Protein AF-A0A552K1A6-F1 (afdb_monomer_lite)

Secondary structure (DSSP, 8-state):
-PPPPPGGG-EE-SGGGTT-SSPPSS--EEEEEEEEETTEEEEEEEEE-TTS-EEEEEEEEGGG-----------

Radius of gyration: 13.87 Å; chains: 1; bounding box: 30×42×29 Å

Organism: NCBI: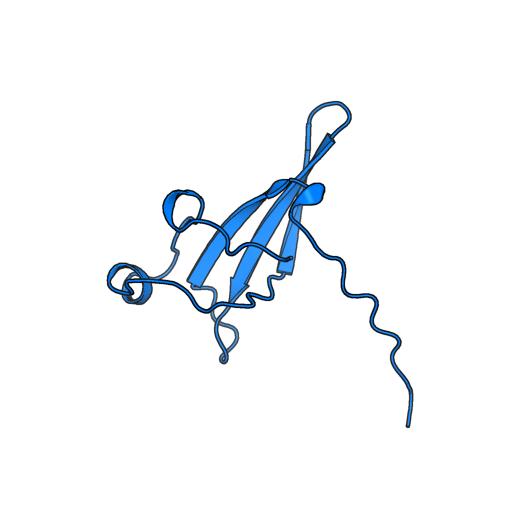txid2486245

Sequence (75 aa):
MLNSVPRKRLTLVETDYEAVPSLPSVQVGTVVEVYEKGSHYQYLVEFSDSQGREYAMAILPGDELLVLHYELEVA

Foldseek 3Di:
DQDDDDPVQKDFPDVVCVPPPDDDPPWDWDFPDWDDDPPFIWTWTFTADPVRHTGIIGTHTPVNDDDDPDDPPDD

pLDDT: mean 82.75, std 10.25, range [53.72, 96.25]

InterPro domains:
  IPR032568 Protein of unknown function DUF4926 [PF16277] (23-66)

Structure (mmCIF, N/CA/C/O backbone):
data_AF-A0A552K1A6-F1
#
_entry.id   AF-A0A552K1A6-F1
#
loop_
_atom_site.group_PDB
_atom_site.id
_atom_site.type_symbol
_atom_site.label_atom_id
_atom_site.label_alt_id
_atom_site.label_comp_id
_atom_site.label_asym_id
_atom_site.label_entity_id
_atom_site.label_seq_id
_atom_site.pdbx_PDB_ins_code
_atom_site.Cartn_x
_atom_site.Cartn_y
_atom_site.Cartn_z
_atom_site.occupancy
_atom_site.B_iso_or_equiv
_atom_site.auth_seq_id
_atom_site.auth_comp_id
_atom_site.auth_asym_id
_atom_site.auth_atom_id
_atom_site.pdbx_PDB_model_num
ATOM 1 N N . MET A 1 1 ? -13.704 1.391 -10.768 1.00 53.72 1 MET A N 1
ATOM 2 C CA . MET A 1 1 ? -12.482 0.988 -11.496 1.00 53.72 1 MET A CA 1
ATOM 3 C C . MET A 1 1 ? -11.313 1.351 -10.596 1.00 53.72 1 MET A C 1
ATOM 5 O O . MET A 1 1 ? -11.295 2.485 -10.134 1.00 53.72 1 MET A O 1
ATOM 9 N N . LEU A 1 2 ? -10.443 0.399 -10.244 1.00 62.72 2 LEU A N 1
ATOM 10 C CA . LEU A 1 2 ? -9.297 0.682 -9.374 1.00 62.72 2 LEU A CA 1
ATOM 11 C C . LEU A 1 2 ? -8.286 1.507 -10.178 1.00 62.72 2 LEU A C 1
ATOM 13 O O . LEU A 1 2 ? -7.844 1.066 -11.239 1.00 62.72 2 LEU A O 1
ATOM 17 N N . ASN A 1 3 ? -7.975 2.715 -9.718 1.00 69.00 3 ASN A N 1
ATOM 18 C CA . ASN A 1 3 ? -6.998 3.570 -10.384 1.00 69.00 3 ASN A CA 1
ATOM 19 C C . ASN A 1 3 ? -5.603 3.239 -9.850 1.00 69.00 3 ASN A C 1
ATOM 21 O O . ASN A 1 3 ? -5.431 3.072 -8.646 1.00 69.00 3 ASN A O 1
ATOM 25 N N . SER A 1 4 ? -4.601 3.170 -10.727 1.00 76.94 4 SER A N 1
ATOM 26 C CA . SER A 1 4 ? -3.207 3.054 -10.288 1.00 76.94 4 SER A CA 1
ATOM 27 C C . SER A 1 4 ? -2.820 4.252 -9.423 1.00 76.94 4 SER A C 1
ATOM 29 O O . SER A 1 4 ? -3.149 5.393 -9.762 1.00 76.94 4 SER A O 1
ATOM 31 N N . VAL A 1 5 ? -2.069 4.008 -8.346 1.00 82.19 5 VAL A N 1
ATOM 32 C CA . VAL A 1 5 ? -1.519 5.088 -7.524 1.00 82.19 5 VAL A CA 1
ATOM 33 C C . VAL A 1 5 ? -0.479 5.853 -8.356 1.00 82.19 5 VAL A C 1
ATOM 35 O O . VAL A 1 5 ? 0.483 5.255 -8.846 1.00 82.19 5 VAL A O 1
ATOM 38 N N . PRO A 1 6 ? -0.640 7.174 -8.559 1.00 84.50 6 PRO A N 1
ATOM 39 C CA . PRO A 1 6 ? 0.330 7.963 -9.304 1.00 84.50 6 PRO A CA 1
ATOM 40 C C . PRO A 1 6 ? 1.712 7.899 -8.656 1.00 84.50 6 PRO A C 1
ATOM 42 O O . PRO A 1 6 ? 1.841 8.148 -7.461 1.00 84.50 6 PRO A O 1
ATOM 45 N N . ARG A 1 7 ? 2.759 7.698 -9.462 1.00 83.00 7 ARG A N 1
ATOM 46 C CA . ARG A 1 7 ? 4.154 7.598 -8.998 1.00 83.00 7 ARG A CA 1
ATOM 47 C C . ARG A 1 7 ? 4.588 8.721 -8.046 1.00 83.00 7 ARG A C 1
ATOM 49 O O . ARG A 1 7 ? 5.288 8.461 -7.085 1.00 83.00 7 ARG A O 1
ATOM 56 N N . LYS A 1 8 ? 4.122 9.957 -8.260 1.00 87.75 8 LYS A N 1
ATOM 57 C CA . LYS A 1 8 ? 4.416 11.121 -7.393 1.00 87.75 8 LYS A CA 1
ATOM 58 C C . LYS A 1 8 ? 3.914 10.993 -5.945 1.00 87.75 8 LYS A C 1
ATOM 60 O O . LYS A 1 8 ? 4.258 11.822 -5.114 1.00 87.75 8 LYS A O 1
ATOM 65 N N . ARG A 1 9 ? 3.015 10.043 -5.680 1.00 89.62 9 ARG A N 1
ATOM 66 C CA . ARG A 1 9 ? 2.454 9.750 -4.355 1.00 89.62 9 ARG A CA 1
ATOM 67 C C . ARG A 1 9 ? 3.130 8.550 -3.694 1.00 89.62 9 ARG A C 1
ATOM 69 O O . ARG A 1 9 ? 2.754 8.204 -2.581 1.00 89.62 9 ARG A O 1
ATOM 76 N N . LEU A 1 10 ? 4.073 7.922 -4.390 1.00 88.44 10 LEU A N 1
ATOM 77 C CA . LEU A 1 10 ? 4.823 6.786 -3.897 1.00 88.44 10 LEU A CA 1
ATOM 78 C C . LEU A 1 10 ? 6.187 7.258 -3.418 1.00 88.44 10 LEU A C 1
ATOM 80 O O . LEU A 1 10 ? 6.893 7.978 -4.126 1.00 88.44 10 LEU A O 1
ATOM 84 N N . THR A 1 11 ? 6.557 6.803 -2.235 1.00 90.56 11 THR A N 1
ATOM 85 C CA . THR A 1 11 ? 7.928 6.851 -1.748 1.00 90.56 11 THR A CA 1
ATOM 86 C C . THR A 1 11 ? 8.599 5.573 -2.219 1.00 90.56 11 THR A C 1
ATOM 88 O O . THR A 1 11 ? 8.240 4.498 -1.750 1.00 90.56 11 THR A O 1
ATOM 91 N N . LEU A 1 12 ? 9.512 5.667 -3.185 1.00 87.69 12 LEU A N 1
ATOM 92 C CA . LEU A 1 12 ? 10.282 4.507 -3.633 1.00 87.69 12 LEU A CA 1
ATOM 93 C C . LEU A 1 12 ? 11.361 4.189 -2.601 1.00 87.69 12 LEU A C 1
ATOM 95 O O . LEU A 1 12 ? 12.031 5.100 -2.116 1.00 87.69 12 L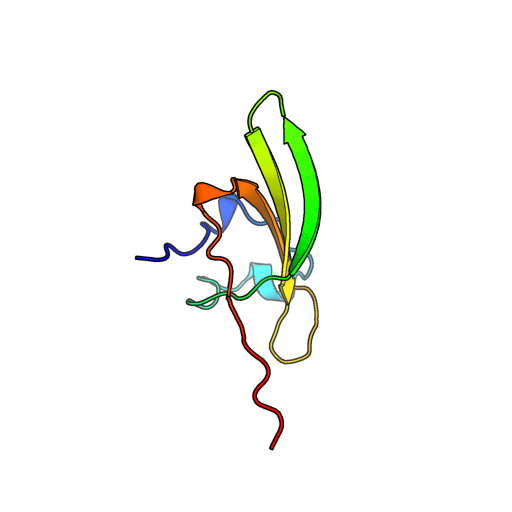EU A O 1
ATOM 99 N N . VAL A 1 13 ? 11.505 2.908 -2.278 1.00 84.19 13 VAL A N 1
ATOM 100 C CA . VAL A 1 13 ? 12.512 2.423 -1.322 1.00 84.19 13 VAL A CA 1
ATOM 101 C C . VAL A 1 13 ? 13.774 1.977 -2.057 1.00 84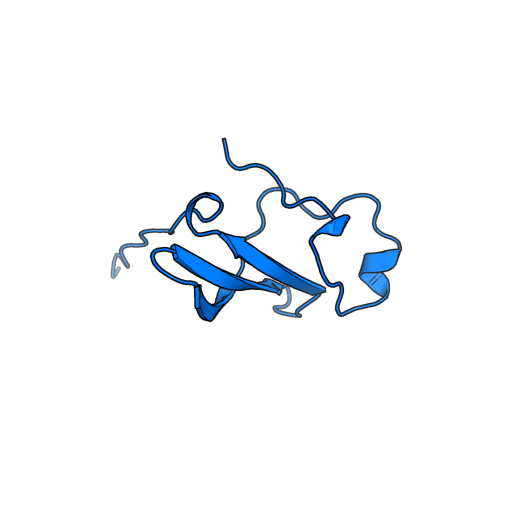.19 13 VAL A C 1
ATOM 103 O O . VAL A 1 13 ? 14.883 2.279 -1.628 1.00 84.19 13 VAL A O 1
ATOM 106 N N . GLU A 1 14 ? 13.604 1.338 -3.214 1.00 77.31 14 GLU A N 1
ATOM 107 C CA . GLU A 1 14 ? 14.690 0.755 -4.000 1.00 77.31 14 GLU A CA 1
ATOM 108 C C . GLU A 1 14 ? 14.983 1.582 -5.263 1.00 77.31 14 GLU A C 1
ATOM 110 O O . GLU A 1 14 ? 14.077 1.901 -6.044 1.00 77.31 14 GLU A O 1
ATOM 115 N N . THR A 1 15 ? 16.261 1.887 -5.517 1.00 74.06 15 THR A N 1
ATOM 116 C CA . THR A 1 15 ? 16.689 2.707 -6.670 1.00 74.06 15 THR A CA 1
ATOM 117 C C . THR A 1 15 ? 16.400 2.059 -8.020 1.00 74.06 15 THR A C 1
ATOM 119 O O . THR A 1 15 ? 16.206 2.762 -9.011 1.00 74.06 15 THR A O 1
ATOM 122 N N . ASP A 1 16 ? 16.300 0.731 -8.079 1.00 76.12 16 ASP A N 1
ATOM 123 C CA . ASP A 1 16 ? 15.992 0.004 -9.317 1.00 76.12 16 ASP A CA 1
ATOM 124 C C . ASP A 1 16 ? 14.612 0.388 -9.879 1.00 76.12 16 ASP A C 1
ATOM 126 O O . ASP A 1 16 ? 14.389 0.371 -11.093 1.00 76.12 16 ASP A O 1
ATOM 130 N N . TYR A 1 17 ? 13.698 0.828 -9.010 1.00 74.81 17 TYR A N 1
ATOM 131 C CA . TYR A 1 17 ? 12.368 1.289 -9.398 1.00 74.81 17 TYR A CA 1
ATOM 132 C C . TYR A 1 17 ? 12.346 2.769 -9.798 1.00 74.81 17 TYR A C 1
ATOM 134 O O . TYR A 1 17 ? 11.356 3.236 -10.377 1.00 74.81 17 TYR A O 1
ATOM 142 N N . GLU A 1 18 ? 13.437 3.517 -9.587 1.00 73.75 18 GLU A N 1
ATOM 143 C CA . GLU A 1 18 ? 13.535 4.904 -10.039 1.00 73.75 18 GLU A CA 1
ATOM 144 C C . GLU A 1 18 ? 13.499 5.011 -11.569 1.00 73.75 18 GLU A C 1
ATOM 146 O O . GLU A 1 18 ? 12.851 5.909 -12.108 1.00 73.75 18 GLU A O 1
ATOM 151 N N . ALA A 1 19 ? 14.110 4.059 -12.273 1.00 72.00 19 ALA A N 1
ATOM 152 C CA . ALA A 1 19 ? 14.194 4.058 -13.732 1.00 72.00 19 ALA A CA 1
ATOM 153 C C . ALA A 1 19 ? 12.929 3.524 -14.434 1.00 72.00 19 ALA A C 1
ATOM 155 O O . ALA A 1 19 ? 12.812 3.625 -15.658 1.00 72.00 19 ALA A O 1
ATOM 156 N N . VAL A 1 20 ? 11.973 2.953 -13.691 1.00 69.25 20 VAL A N 1
ATOM 157 C CA . VAL A 1 20 ? 10.797 2.304 -14.283 1.00 69.25 20 VAL A CA 1
ATOM 158 C C . VAL A 1 20 ? 9.740 3.355 -14.676 1.00 69.25 20 VAL A C 1
ATOM 160 O O . VAL A 1 20 ? 9.256 4.094 -13.812 1.00 69.25 20 VAL A O 1
ATOM 163 N N . PRO A 1 21 ? 9.322 3.423 -15.958 1.00 65.25 21 PRO A N 1
ATOM 164 C CA . PRO A 1 21 ? 8.432 4.478 -16.459 1.00 65.25 21 PRO A CA 1
ATOM 165 C C . PRO A 1 21 ? 7.020 4.423 -15.858 1.00 65.25 21 PRO A C 1
ATOM 167 O O . PRO A 1 21 ? 6.358 5.452 -15.723 1.00 65.25 21 PRO A O 1
ATOM 170 N N . SER A 1 22 ? 6.562 3.235 -15.465 1.00 66.19 22 SER A N 1
ATOM 171 C CA . SER A 1 22 ? 5.283 3.016 -14.792 1.00 66.19 22 SER A CA 1
ATOM 172 C C . SER A 1 22 ? 5.363 1.773 -13.923 1.00 66.19 22 SER A C 1
ATOM 174 O O . SER A 1 22 ? 5.902 0.755 -14.351 1.00 66.19 22 SER A O 1
ATOM 176 N N . LEU A 1 23 ? 4.787 1.827 -12.731 1.00 68.75 23 LEU A N 1
ATOM 177 C CA . LEU A 1 23 ? 4.689 0.642 -11.892 1.00 68.75 23 LEU A CA 1
ATOM 178 C C . LEU A 1 23 ? 3.621 -0.325 -12.417 1.00 68.75 23 LEU A C 1
ATOM 180 O O . LEU A 1 23 ? 2.745 0.103 -13.178 1.00 68.75 23 LEU A O 1
ATOM 184 N N . PRO A 1 24 ? 3.677 -1.608 -12.015 1.00 68.38 24 PRO A N 1
ATOM 185 C CA . PRO A 1 24 ? 2.685 -2.595 -12.417 1.00 68.38 24 PRO A CA 1
ATOM 186 C C . PRO A 1 24 ? 1.259 -2.102 -12.151 1.00 68.38 24 PRO A C 1
ATOM 188 O O . PRO A 1 24 ? 0.977 -1.512 -11.107 1.00 68.38 24 PRO A O 1
ATOM 191 N N . SER A 1 25 ? 0.350 -2.331 -13.097 1.00 64.12 25 SER A N 1
ATOM 192 C CA . SER A 1 25 ? -1.084 -2.200 -12.844 1.00 64.12 25 SER A CA 1
ATOM 193 C C . SER A 1 25 ? -1.547 -3.367 -11.963 1.00 64.12 25 SER A C 1
ATOM 195 O O . SER A 1 25 ? -0.997 -4.460 -12.053 1.00 64.12 25 SER A O 1
ATOM 197 N N . VAL A 1 26 ? -2.566 -3.144 -11.121 1.00 64.19 26 VAL A N 1
ATOM 198 C CA . VAL A 1 26 ? -3.080 -4.139 -10.149 1.00 64.19 26 VAL A CA 1
ATOM 199 C C . VAL A 1 26 ? -2.110 -4.404 -8.985 1.00 64.19 26 VAL A C 1
ATOM 201 O O . VAL A 1 26 ? -1.722 -5.532 -8.701 1.00 64.19 26 VAL A O 1
ATOM 204 N N . GLN A 1 27 ? -1.707 -3.338 -8.294 1.00 70.56 27 GLN A N 1
ATOM 205 C CA . GLN A 1 27 ? -0.874 -3.453 -7.098 1.00 70.56 27 GLN A CA 1
ATOM 206 C C . GLN A 1 27 ? -1.694 -3.990 -5.926 1.00 70.56 27 GLN A C 1
ATOM 208 O O . GLN A 1 27 ? -2.720 -3.413 -5.564 1.00 70.56 27 GLN A O 1
ATOM 213 N N . VAL A 1 28 ? -1.215 -5.074 -5.325 1.00 78.06 28 VAL A N 1
ATOM 214 C CA . VAL A 1 28 ? -1.636 -5.506 -3.993 1.00 78.06 28 VAL A CA 1
ATOM 215 C C . VAL A 1 28 ? -0.588 -4.986 -3.021 1.00 78.06 28 VAL A C 1
ATOM 217 O O . VAL A 1 28 ? 0.607 -5.151 -3.257 1.00 78.06 28 VAL A O 1
ATOM 220 N N . GLY A 1 29 ? -1.040 -4.315 -1.970 1.00 86.88 29 GLY A N 1
ATOM 221 C CA . GLY A 1 29 ? -0.176 -3.794 -0.922 1.00 86.88 29 GLY A CA 1
ATOM 222 C C . GLY A 1 29 ? -0.662 -4.226 0.453 1.00 86.88 29 GLY A C 1
ATOM 223 O O . GLY A 1 29 ? -1.833 -4.572 0.632 1.00 86.88 29 GLY A O 1
ATOM 224 N N . THR A 1 30 ? 0.245 -4.193 1.419 1.00 91.06 30 THR A N 1
ATOM 225 C CA . THR A 1 30 ? -0.026 -4.525 2.818 1.00 91.06 30 THR A CA 1
ATOM 226 C C . THR A 1 30 ? -0.226 -3.235 3.601 1.00 91.06 30 THR A C 1
ATOM 228 O O . THR A 1 30 ? 0.618 -2.344 3.552 1.00 91.06 30 THR A O 1
ATOM 231 N N . VAL A 1 31 ? -1.331 -3.119 4.340 1.00 93.50 31 VAL A N 1
ATOM 232 C CA . VAL A 1 31 ? -1.501 -2.027 5.310 1.00 93.50 31 VAL A CA 1
ATOM 233 C C . VAL A 1 31 ? -0.598 -2.316 6.504 1.00 93.50 31 VAL A C 1
ATOM 235 O O . VAL A 1 31 ? -0.840 -3.275 7.235 1.00 93.50 31 VAL A O 1
ATOM 238 N N . VAL A 1 32 ? 0.426 -1.489 6.699 1.00 94.88 32 VAL A N 1
ATOM 239 C CA . VAL A 1 32 ? 1.393 -1.637 7.800 1.00 94.88 32 VAL A CA 1
ATOM 240 C C . VAL A 1 32 ? 1.099 -0.689 8.965 1.00 94.88 32 VAL A C 1
ATOM 242 O O . VAL A 1 32 ? 1.432 -1.000 10.105 1.00 94.88 32 VAL A O 1
ATOM 245 N N . GLU A 1 33 ? 0.423 0.436 8.708 1.00 96.25 33 GLU A N 1
ATOM 246 C CA . GLU A 1 33 ? 0.018 1.394 9.743 1.00 96.25 33 GLU A CA 1
ATOM 247 C C . GLU A 1 33 ? -1.302 2.098 9.386 1.00 96.25 33 GLU A C 1
ATOM 249 O O . GLU A 1 33 ? -1.613 2.317 8.211 1.00 96.25 33 GLU A O 1
ATOM 254 N N . VAL A 1 34 ? -2.079 2.469 10.411 1.00 96.12 34 VAL A N 1
ATOM 255 C CA . VAL A 1 34 ? -3.327 3.235 10.284 1.00 96.12 34 VAL A CA 1
ATOM 256 C C . VAL A 1 34 ? -3.214 4.523 11.096 1.00 96.12 34 VAL A C 1
ATOM 258 O O . VAL A 1 34 ? -3.038 4.482 12.311 1.00 96.12 34 VAL A O 1
ATOM 261 N N . TYR A 1 35 ? -3.369 5.664 10.431 1.00 95.75 35 TYR A N 1
ATOM 262 C CA . TYR A 1 35 ? -3.396 6.986 11.050 1.00 95.75 35 TYR A CA 1
ATOM 263 C C . TYR A 1 35 ? -4.830 7.487 11.195 1.00 95.75 35 TYR A C 1
ATOM 265 O O . TYR A 1 35 ? -5.594 7.515 10.226 1.00 95.75 35 TYR A O 1
ATOM 273 N N . GLU A 1 36 ? -5.179 7.963 12.386 1.00 94.38 36 GLU A N 1
ATOM 274 C CA . GLU A 1 36 ? -6.427 8.686 12.623 1.00 94.38 36 GLU A CA 1
ATOM 275 C C . GLU A 1 36 ? -6.227 10.184 12.353 1.00 94.38 36 GLU A C 1
ATOM 277 O O . GLU A 1 36 ? -5.320 10.822 12.894 1.00 94.38 36 GLU A O 1
ATOM 282 N N . LYS A 1 37 ? -7.073 10.768 11.499 1.00 88.19 37 LYS A N 1
ATOM 283 C CA . LYS A 1 37 ? -7.036 12.191 11.145 1.00 88.19 37 LYS A CA 1
ATOM 284 C C . LYS A 1 37 ? -8.440 12.787 11.214 1.00 88.19 37 LYS A C 1
ATOM 286 O O . LYS A 1 37 ? -9.142 12.923 10.210 1.00 88.19 37 LYS A O 1
ATOM 291 N N . GLY A 1 38 ? -8.843 13.167 12.425 1.00 88.38 38 GLY A N 1
ATOM 292 C CA . GLY A 1 38 ? -10.206 13.619 12.700 1.00 88.38 38 GLY A CA 1
ATOM 293 C C . GLY A 1 38 ? -11.188 12.464 12.515 1.00 88.38 38 GLY A C 1
ATOM 294 O O . GLY A 1 38 ? -10.995 11.404 13.086 1.00 88.38 38 GLY A O 1
ATOM 295 N N . SER A 1 39 ? -12.217 12.647 11.687 1.00 88.75 39 SER A N 1
ATOM 296 C CA . SER A 1 39 ? -13.206 11.602 11.380 1.00 88.75 39 SER A CA 1
ATOM 297 C C . SER A 1 39 ? -12.812 10.676 10.219 1.00 88.75 39 SER A C 1
ATOM 299 O O . SER A 1 39 ? -13.673 9.979 9.688 1.00 88.75 39 SER A O 1
ATOM 301 N N . HIS A 1 40 ? -11.557 10.718 9.761 1.00 90.12 40 HIS A N 1
ATOM 302 C CA . HIS A 1 40 ? -11.076 9.947 8.612 1.00 90.12 40 HIS A CA 1
ATOM 303 C C . HIS A 1 40 ? -9.816 9.159 8.970 1.00 90.12 40 HIS A C 1
ATOM 305 O O . HIS A 1 40 ? -9.023 9.592 9.807 1.00 90.12 40 HIS A O 1
ATOM 311 N N . TYR A 1 41 ? -9.606 8.041 8.276 1.00 93.44 41 TYR A N 1
ATOM 312 C CA . TYR A 1 41 ? -8.398 7.229 8.387 1.00 93.44 41 TYR A CA 1
ATOM 313 C C . TYR A 1 41 ? -7.503 7.399 7.160 1.00 93.44 41 TYR A C 1
ATOM 315 O O . TYR A 1 41 ? -7.986 7.558 6.033 1.00 93.44 41 TYR A O 1
ATOM 323 N N . GLN A 1 42 ? -6.194 7.348 7.387 1.00 95.31 42 GLN A N 1
ATOM 324 C CA . GLN A 1 42 ? -5.185 7.197 6.344 1.00 95.31 42 GLN A CA 1
ATOM 325 C C . GLN A 1 42 ? -4.386 5.926 6.612 1.00 95.31 42 GLN A C 1
ATOM 327 O O . GLN A 1 42 ? -4.160 5.563 7.762 1.00 95.31 42 GLN A O 1
ATOM 332 N N . TYR A 1 43 ? -3.949 5.264 5.555 1.00 95.00 43 TYR A N 1
ATOM 333 C CA . TYR A 1 43 ? -3.330 3.951 5.633 1.00 95.00 43 TYR A CA 1
ATOM 334 C C . TYR A 1 43 ? -1.952 4.024 5.000 1.00 95.00 43 TYR A C 1
ATOM 336 O O . TYR A 1 43 ? -1.834 4.430 3.841 1.00 95.00 43 TYR A O 1
ATOM 344 N N . LEU A 1 44 ? -0.922 3.649 5.752 1.00 95.12 44 LEU A N 1
ATOM 345 C CA . LEU A 1 44 ? 0.394 3.403 5.185 1.00 95.12 44 LEU A CA 1
ATOM 346 C C . LEU A 1 44 ? 0.370 2.026 4.530 1.00 95.12 44 LEU A C 1
ATOM 348 O O . LEU A 1 44 ? 0.165 1.013 5.202 1.00 95.12 44 LEU A O 1
ATOM 352 N N . VAL A 1 45 ? 0.546 2.014 3.216 1.00 93.62 45 VAL A N 1
ATOM 353 C CA . VAL A 1 45 ? 0.550 0.807 2.398 1.00 93.62 45 VAL A CA 1
ATOM 354 C C . VAL A 1 45 ? 1.959 0.563 1.883 1.00 93.62 45 VAL A C 1
ATOM 356 O O . VAL A 1 45 ? 2.529 1.432 1.222 1.00 93.62 45 VAL A O 1
ATOM 359 N N . GLU A 1 46 ? 2.485 -0.618 2.182 1.00 93.12 46 GLU A N 1
ATOM 360 C CA . GLU A 1 46 ? 3.712 -1.174 1.613 1.00 93.12 46 GLU A CA 1
ATOM 361 C C . GLU A 1 46 ? 3.370 -1.941 0.329 1.00 93.12 46 GLU A C 1
ATOM 363 O O . GLU A 1 46 ? 2.450 -2.765 0.313 1.00 93.12 46 GLU A O 1
ATOM 368 N N . PHE A 1 47 ? 4.108 -1.679 -0.747 1.00 89.19 47 PHE A N 1
ATOM 369 C CA . PHE A 1 47 ? 4.024 -2.416 -2.001 1.00 89.19 47 PHE A CA 1
ATOM 370 C C . PHE A 1 47 ? 5.292 -3.229 -2.217 1.00 89.19 47 PHE A C 1
ATOM 372 O O . PHE A 1 47 ? 6.398 -2.680 -2.230 1.00 89.19 47 PHE A O 1
ATOM 379 N N . SER A 1 48 ? 5.096 -4.519 -2.476 1.00 86.94 48 SER A N 1
ATOM 380 C CA . SER A 1 48 ? 6.183 -5.485 -2.589 1.00 86.94 48 SER A CA 1
ATOM 381 C C . SER A 1 48 ? 6.134 -6.222 -3.919 1.00 86.94 48 SER A C 1
ATOM 383 O O . SER A 1 48 ? 5.073 -6.409 -4.520 1.00 86.94 48 SER A O 1
ATOM 385 N N . ASP A 1 49 ? 7.305 -6.594 -4.419 1.00 84.31 49 ASP A N 1
ATOM 386 C CA . ASP A 1 49 ? 7.443 -7.308 -5.680 1.00 84.31 49 ASP A CA 1
ATOM 387 C C . ASP A 1 49 ? 7.070 -8.795 -5.542 1.00 84.31 49 ASP A C 1
ATOM 389 O O . ASP A 1 49 ? 6.711 -9.292 -4.474 1.00 84.31 49 ASP A O 1
ATOM 393 N N . SER A 1 50 ? 7.175 -9.542 -6.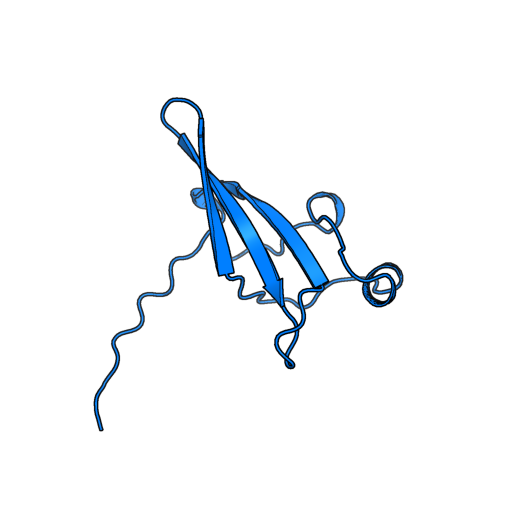643 1.00 82.69 50 SER A N 1
ATOM 394 C CA . SER A 1 50 ? 6.885 -10.986 -6.652 1.00 82.69 50 SER A CA 1
ATOM 395 C C . SER A 1 50 ? 7.788 -11.832 -5.738 1.00 82.69 50 SER A C 1
ATOM 397 O O . SER A 1 50 ? 7.489 -13.003 -5.514 1.00 82.69 50 SER A O 1
ATOM 399 N N . GLN A 1 51 ? 8.894 -11.272 -5.240 1.00 84.88 51 GLN A N 1
ATOM 400 C CA . GLN A 1 51 ? 9.813 -11.905 -4.292 1.00 84.88 51 GLN A CA 1
ATOM 401 C C . GLN A 1 51 ? 9.560 -11.443 -2.848 1.00 84.88 51 GLN A C 1
ATOM 403 O O . GLN A 1 51 ? 10.303 -11.834 -1.948 1.00 84.88 51 GLN A O 1
ATOM 408 N N . GLY A 1 52 ? 8.529 -10.623 -2.619 1.00 84.06 52 GLY A N 1
ATOM 409 C CA . GLY A 1 52 ? 8.196 -10.067 -1.311 1.00 84.06 52 GLY A CA 1
ATOM 410 C C . GLY A 1 52 ? 9.112 -8.925 -0.874 1.00 84.06 52 GLY A C 1
ATOM 411 O O . GLY A 1 52 ? 9.147 -8.618 0.314 1.00 84.06 52 GLY A O 1
ATOM 412 N N . ARG A 1 53 ? 9.870 -8.311 -1.793 1.00 86.06 53 ARG A N 1
ATOM 413 C CA . ARG A 1 53 ? 10.715 -7.153 -1.473 1.00 86.06 53 ARG A CA 1
ATOM 414 C C . ARG A 1 53 ? 9.918 -5.876 -1.630 1.00 86.06 53 ARG A C 1
ATOM 416 O O . ARG A 1 53 ? 9.347 -5.642 -2.696 1.00 86.06 53 ARG A O 1
ATOM 423 N N . GLU A 1 54 ? 9.918 -5.059 -0.590 1.00 88.88 54 GLU A N 1
ATOM 424 C CA . GLU A 1 54 ? 9.347 -3.722 -0.640 1.00 88.88 54 GLU A CA 1
ATOM 425 C C . GLU A 1 54 ? 10.043 -2.896 -1.728 1.00 88.88 54 GLU A C 1
ATOM 427 O O . GLU A 1 54 ? 11.269 -2.834 -1.796 1.00 88.88 54 GLU A O 1
ATOM 432 N N . TYR A 1 55 ? 9.253 -2.248 -2.579 1.00 88.00 55 TYR A N 1
ATOM 433 C CA . TYR A 1 55 ? 9.772 -1.308 -3.573 1.00 88.00 55 TYR A CA 1
ATOM 434 C C . TYR A 1 55 ? 9.174 0.092 -3.437 1.00 88.00 55 TYR A C 1
ATOM 436 O O . TYR A 1 55 ? 9.756 1.060 -3.941 1.00 88.00 55 TYR A O 1
ATOM 444 N N . ALA A 1 56 ? 8.013 0.226 -2.791 1.00 89.81 56 ALA A N 1
ATOM 445 C CA . ALA A 1 56 ? 7.361 1.510 -2.594 1.00 89.81 56 ALA A CA 1
ATOM 446 C C . ALA A 1 56 ? 6.436 1.520 -1.378 1.00 89.81 56 ALA A C 1
ATOM 448 O O . ALA A 1 56 ? 5.814 0.516 -1.049 1.00 89.81 56 ALA A O 1
ATOM 449 N N . MET A 1 57 ? 6.229 2.711 -0.824 1.00 92.62 57 MET A N 1
ATOM 450 C CA . MET A 1 57 ? 5.178 2.992 0.149 1.00 92.62 57 MET A CA 1
ATOM 451 C C . MET A 1 57 ? 4.281 4.130 -0.313 1.00 92.62 57 MET A C 1
ATOM 453 O O . MET A 1 57 ? 4.718 5.029 -1.038 1.00 92.62 57 MET A O 1
ATOM 457 N N . ALA A 1 58 ? 3.045 4.158 0.174 1.00 92.62 58 ALA A N 1
ATOM 458 C CA . ALA A 1 58 ? 2.215 5.353 0.109 1.00 92.62 58 ALA A CA 1
ATOM 459 C C . ALA A 1 58 ? 1.247 5.467 1.275 1.00 92.62 58 ALA A C 1
ATOM 461 O O . ALA A 1 58 ? 0.752 4.476 1.800 1.00 92.62 58 ALA A O 1
ATOM 462 N N . ILE A 1 59 ? 0.918 6.712 1.611 1.00 94.44 59 ILE A N 1
ATOM 463 C CA . ILE A 1 59 ? -0.212 7.020 2.482 1.00 94.44 59 ILE A CA 1
ATOM 464 C C . ILE A 1 59 ? -1.445 7.204 1.596 1.00 94.44 59 ILE A C 1
ATOM 466 O O . ILE A 1 59 ? -1.509 8.138 0.785 1.00 94.44 59 ILE A O 1
ATOM 470 N N . LEU A 1 60 ? -2.421 6.311 1.745 1.00 92.31 60 LEU A N 1
ATOM 471 C CA . LEU A 1 60 ? -3.660 6.301 0.969 1.00 92.31 60 LEU A CA 1
ATOM 472 C C . LEU A 1 60 ? -4.873 6.574 1.873 1.00 92.31 60 LEU A C 1
ATOM 474 O O . LEU A 1 60 ? -4.906 6.108 3.014 1.00 92.31 60 LEU A O 1
ATOM 478 N N . PRO A 1 61 ? -5.871 7.341 1.408 1.00 92.44 61 PRO A N 1
ATOM 479 C CA . PRO A 1 61 ? -7.159 7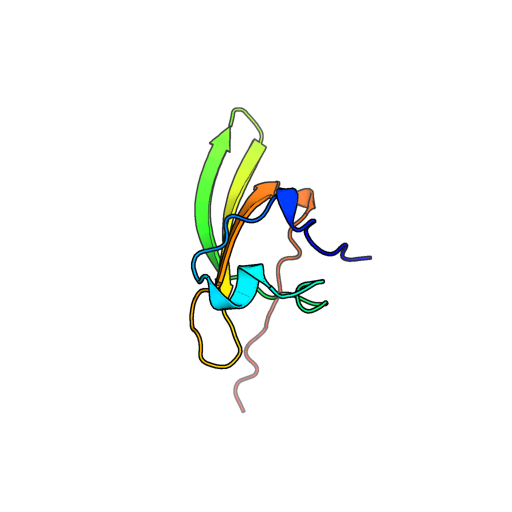.420 2.085 1.00 92.44 61 PRO A CA 1
ATOM 480 C C . PRO A 1 61 ? -7.956 6.120 1.874 1.00 92.44 61 PRO A C 1
ATOM 482 O O . PRO A 1 61 ? -7.735 5.387 0.910 1.00 92.44 61 PRO A O 1
ATOM 485 N N . GLY A 1 62 ? -8.878 5.814 2.789 1.00 89.38 62 GLY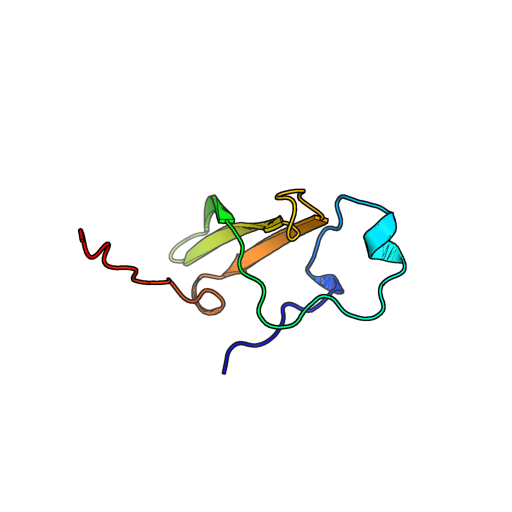 A N 1
ATOM 486 C CA . GLY A 1 62 ? -9.613 4.541 2.767 1.00 89.38 62 GLY A CA 1
ATOM 487 C C . GLY A 1 62 ? -10.496 4.322 1.533 1.00 89.38 62 GLY A C 1
ATOM 488 O O . GLY A 1 62 ? -10.724 3.183 1.148 1.00 89.38 62 GLY A O 1
ATOM 489 N N . ASP A 1 63 ? -10.954 5.391 0.882 1.00 88.81 63 ASP A N 1
ATOM 490 C CA . ASP A 1 63 ? -11.740 5.343 -0.358 1.00 88.81 63 ASP A CA 1
ATOM 491 C C . ASP A 1 63 ? -10.911 4.972 -1.601 1.00 88.81 63 ASP A C 1
ATOM 493 O O . ASP A 1 63 ? -11.476 4.644 -2.646 1.00 88.81 63 ASP A O 1
ATOM 497 N N . GLU A 1 64 ? -9.581 4.968 -1.490 1.00 88.75 64 GLU A N 1
ATOM 498 C CA . GLU A 1 64 ? -8.671 4.452 -2.515 1.00 88.75 64 GLU A CA 1
ATOM 499 C C . GLU A 1 64 ? -8.261 2.988 -2.281 1.00 88.75 64 GLU A C 1
ATOM 501 O O . GLU A 1 64 ? -7.576 2.403 -3.123 1.00 88.75 64 GLU A O 1
ATOM 506 N N . LEU A 1 65 ? -8.687 2.377 -1.170 1.00 86.62 65 LEU A N 1
ATOM 507 C CA . LEU A 1 65 ? -8.423 0.974 -0.864 1.00 86.62 65 LEU A CA 1
ATOM 508 C C . LEU A 1 65 ? -9.625 0.100 -1.216 1.00 86.62 65 LEU A C 1
ATOM 510 O O . LEU A 1 65 ? -10.768 0.403 -0.879 1.00 86.62 65 LEU A O 1
ATOM 514 N N . LEU A 1 66 ? -9.352 -1.043 -1.843 1.00 85.94 66 LEU A N 1
ATOM 515 C CA . LEU A 1 66 ? -10.323 -2.122 -1.969 1.00 85.94 66 LEU A CA 1
ATOM 516 C C . LEU A 1 66 ? -9.930 -3.241 -1.009 1.00 85.94 66 LEU A C 1
ATOM 518 O O . LEU A 1 66 ? -8.878 -3.857 -1.165 1.00 85.94 66 LEU A O 1
ATOM 522 N N . VAL A 1 67 ? -10.783 -3.503 -0.021 1.00 79.25 67 VAL A N 1
ATOM 523 C CA . VAL A 1 67 ? -10.576 -4.602 0.924 1.00 79.25 67 VAL A CA 1
ATOM 524 C C . VAL A 1 67 ? -10.889 -5.917 0.219 1.00 79.25 67 VAL A C 1
ATOM 526 O O . VAL A 1 67 ? -12.009 -6.133 -0.249 1.00 79.25 67 VAL A O 1
ATOM 529 N N . LEU A 1 68 ? -9.895 -6.803 0.139 1.00 76.94 68 LEU A N 1
ATOM 530 C CA . LEU A 1 68 ? -10.108 -8.161 -0.340 1.00 76.94 68 LEU A CA 1
ATOM 531 C C . LEU A 1 68 ? -10.776 -8.976 0.771 1.00 76.94 68 LEU A C 1
ATOM 533 O O . LEU A 1 68 ? -10.144 -9.337 1.761 1.00 76.94 68 LEU A O 1
ATOM 537 N N . HIS A 1 69 ? -12.055 -9.281 0.591 1.00 76.19 69 HIS A N 1
ATOM 538 C CA . HIS A 1 69 ? -12.739 -10.277 1.404 1.00 76.19 69 HIS A CA 1
ATOM 539 C C . HIS A 1 69 ? -12.382 -11.660 0.860 1.00 76.19 69 HIS A C 1
ATOM 541 O O . HIS A 1 69 ? -12.930 -12.096 -0.149 1.00 76.19 69 HIS A O 1
ATOM 547 N N . TYR A 1 70 ? -11.408 -12.310 1.491 1.00 73.81 70 TYR A N 1
ATOM 548 C CA . TYR A 1 70 ? -11.027 -13.681 1.173 1.00 73.81 70 TYR A CA 1
ATOM 549 C C . TYR A 1 70 ? -11.632 -14.627 2.210 1.00 73.81 70 TYR A C 1
ATOM 551 O O . TYR A 1 70 ? -11.296 -14.547 3.392 1.00 73.81 70 TYR A O 1
ATOM 559 N N . GLU A 1 71 ? -12.518 -15.520 1.771 1.00 77.94 71 GLU A N 1
ATOM 560 C CA . GLU A 1 71 ? -12.954 -16.663 2.570 1.00 77.94 71 GLU A CA 1
ATOM 561 C C . GLU A 1 71 ? -12.025 -17.839 2.278 1.00 77.94 71 GLU A C 1
ATOM 563 O O . GLU A 1 71 ? -11.856 -18.261 1.135 1.00 77.94 71 GLU A O 1
ATOM 568 N N . LEU A 1 72 ? -11.374 -18.342 3.325 1.00 75.94 72 LEU A N 1
ATOM 569 C CA . LEU A 1 72 ? -10.465 -19.471 3.214 1.00 75.94 72 LEU A CA 1
ATOM 570 C C . LEU A 1 72 ? -11.307 -20.750 3.143 1.00 75.94 72 LEU A C 1
ATOM 572 O O . LEU A 1 72 ? -11.687 -21.303 4.174 1.00 75.94 72 LEU A O 1
ATOM 576 N N . GLU A 1 73 ? -11.637 -21.196 1.932 1.00 75.31 73 GLU A N 1
ATOM 577 C CA . GLU A 1 73 ? -12.238 -22.516 1.743 1.00 75.31 73 GLU A CA 1
ATOM 578 C C . GLU A 1 73 ? -11.199 -23.580 2.118 1.00 75.31 73 GLU A C 1
ATOM 580 O O . GLU A 1 73 ? -10.154 -23.723 1.480 1.00 75.31 73 GLU A O 1
ATOM 585 N N . VAL A 1 74 ? -11.457 -24.290 3.216 1.00 67.69 74 VAL A N 1
ATOM 586 C CA . VAL A 1 74 ? -10.648 -25.436 3.634 1.00 67.69 74 VAL A CA 1
ATOM 587 C C . VAL A 1 74 ? -11.004 -26.607 2.717 1.00 67.69 74 VAL A C 1
ATOM 589 O O . VAL A 1 74 ? -12.158 -27.037 2.703 1.00 67.69 74 VAL A O 1
ATOM 592 N N . ALA A 1 75 ? -10.024 -27.081 1.945 1.00 61.81 75 ALA A N 1
ATOM 593 C CA . ALA A 1 75 ? -10.124 -28.284 1.115 1.00 61.81 75 ALA A CA 1
ATOM 594 C C . ALA A 1 75 ? -10.002 -29.574 1.941 1.00 61.81 75 ALA A C 1
ATOM 596 O O . ALA A 1 75 ? -9.238 -29.570 2.937 1.00 61.81 75 ALA A O 1
#